Protein AF-A0A3Q9IXB3-F1 (afdb_monomer_lite)

Radius of gyration: 23.39 Å; chains: 1; bounding box: 31×71×44 Å

Secondary structure (DSSP, 8-state):
-HHHHHHHHHHHHHHHHHHHHHHHHHSTT-------GGG-HHHHHTT---HHHHHHHHHHTPPP-------

Sequence (71 aa):
MIGIYFIIIVVLIGLAFIGLGISTFFSKKKKFPDTHIGKNKAMKERGISCAATTDRQERENYKPIEIKKTE

Foldseek 3Di:
DVVVVVVVVVVVVVVVVVVQVCCCCPPPVNDRPPPDLCPDPVSVVVVNHDPVVVVVVCVVVDDDDPDPPDD

Organism: NCBI:txid2093856

Structure (mmCIF, N/CA/C/O backbone):
data_AF-A0A3Q9IXB3-F1
#
_entry.id   AF-A0A3Q9IXB3-F1
#
loop_
_atom_site.group_PDB
_atom_site.id
_atom_site.type_symbol
_atom_site.label_atom_id
_atom_site.label_alt_id
_atom_site.label_comp_id
_atom_site.label_asym_id
_atom_site.label_entity_id
_atom_site.label_seq_id
_atom_site.pdbx_PDB_ins_code
_atom_site.Cartn_x
_atom_site.Cartn_y
_atom_site.Cartn_z
_atom_site.occupancy
_atom_site.B_iso_or_equiv
_atom_site.auth_seq_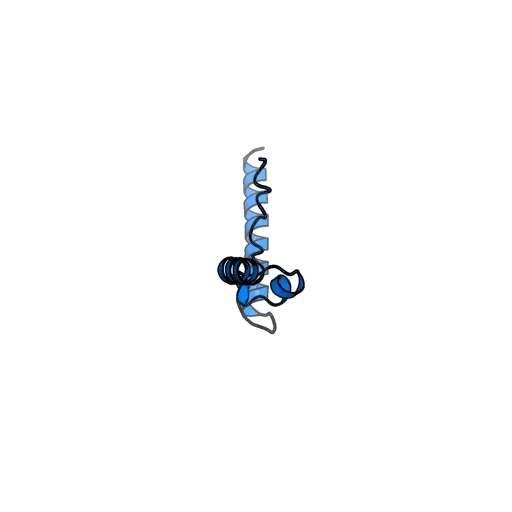id
_atom_site.auth_comp_id
_atom_site.auth_asym_id
_atom_site.auth_atom_id
_atom_site.pdbx_PDB_model_num
ATOM 1 N N . MET A 1 1 ? 18.339 -6.978 -29.064 1.00 70.19 1 MET A N 1
ATOM 2 C CA . MET A 1 1 ? 18.321 -6.042 -27.916 1.00 70.19 1 MET A CA 1
ATOM 3 C C . MET A 1 1 ? 16.918 -5.899 -27.327 1.00 70.19 1 MET A C 1
ATOM 5 O O . MET A 1 1 ? 16.732 -6.346 -26.209 1.00 70.19 1 MET A O 1
ATOM 9 N N . ILE A 1 2 ? 15.910 -5.402 -28.062 1.00 83.81 2 ILE A N 1
ATOM 10 C CA . ILE A 1 2 ? 14.558 -5.130 -27.513 1.00 83.81 2 ILE A CA 1
ATOM 11 C C . ILE A 1 2 ? 13.818 -6.358 -26.929 1.00 83.81 2 ILE A C 1
ATOM 13 O O . ILE A 1 2 ? 13.172 -6.253 -25.892 1.00 83.81 2 ILE A O 1
ATOM 17 N N . GLY A 1 3 ? 13.961 -7.543 -27.538 1.00 86.88 3 GLY A N 1
ATOM 18 C CA . GLY A 1 3 ? 13.248 -8.755 -27.105 1.00 86.88 3 GLY A CA 1
ATOM 19 C C . GLY A 1 3 ? 13.691 -9.308 -25.746 1.00 86.88 3 GLY A C 1
ATOM 20 O O . GLY A 1 3 ? 12.864 -9.805 -24.990 1.00 86.88 3 GLY A O 1
ATOM 21 N N . ILE A 1 4 ? 14.973 -9.166 -25.389 1.00 93.25 4 ILE A N 1
ATOM 22 C CA . ILE A 1 4 ? 15.482 -9.608 -24.080 1.00 93.25 4 ILE A CA 1
ATOM 23 C C . ILE A 1 4 ? 14.889 -8.743 -22.964 1.00 93.25 4 ILE 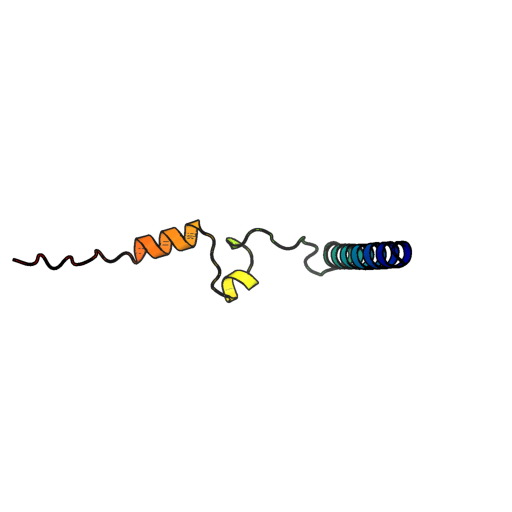A C 1
ATOM 25 O O . ILE A 1 4 ? 14.448 -9.275 -21.949 1.00 93.25 4 ILE A O 1
ATOM 29 N N . TYR A 1 5 ? 14.795 -7.426 -23.172 1.00 93.19 5 TYR A N 1
ATOM 30 C CA . TYR A 1 5 ? 14.159 -6.529 -22.205 1.00 93.19 5 TYR A CA 1
ATOM 31 C C . TYR A 1 5 ? 12.689 -6.887 -21.972 1.00 93.19 5 TYR A C 1
ATOM 33 O O . TYR A 1 5 ? 12.246 -6.904 -20.827 1.00 93.19 5 TYR A O 1
ATOM 41 N N . PHE A 1 6 ? 11.953 -7.243 -23.029 1.00 94.62 6 PHE A N 1
ATOM 42 C CA . PHE A 1 6 ? 10.560 -7.674 -22.899 1.00 94.62 6 PHE A CA 1
ATOM 43 C C . PHE A 1 6 ? 10.425 -8.924 -22.017 1.00 94.62 6 PHE A C 1
ATOM 45 O O . PHE A 1 6 ? 9.597 -8.950 -21.108 1.00 94.62 6 PHE A O 1
ATOM 52 N N . ILE A 1 7 ? 11.285 -9.927 -22.219 1.00 95.75 7 ILE A N 1
ATOM 53 C CA . ILE A 1 7 ? 11.281 -11.150 -21.403 1.00 95.75 7 ILE A CA 1
ATOM 54 C C . ILE A 1 7 ? 11.606 -10.836 -19.939 1.00 95.75 7 ILE A C 1
ATOM 56 O O . ILE A 1 7 ? 10.909 -11.313 -19.045 1.00 95.75 7 ILE A O 1
ATOM 60 N N . ILE A 1 8 ? 12.614 -9.999 -19.680 1.00 96.06 8 ILE A N 1
ATOM 61 C CA . ILE A 1 8 ? 12.987 -9.601 -18.313 1.00 96.06 8 ILE A CA 1
ATOM 62 C C . ILE A 1 8 ? 11.808 -8.920 -17.602 1.00 96.06 8 ILE A C 1
ATOM 64 O O . ILE A 1 8 ? 11.508 -9.253 -16.456 1.00 96.06 8 ILE A O 1
ATOM 68 N N . ILE A 1 9 ? 11.103 -8.011 -18.283 1.00 96.44 9 ILE A N 1
ATOM 69 C CA . ILE A 1 9 ? 9.934 -7.314 -17.724 1.00 96.44 9 ILE A CA 1
ATOM 70 C C . ILE A 1 9 ? 8.820 -8.307 -17.382 1.00 96.44 9 ILE A C 1
ATOM 72 O O . ILE A 1 9 ? 8.288 -8.270 -16.273 1.00 96.44 9 ILE A O 1
ATOM 76 N N . VAL A 1 10 ? 8.489 -9.221 -18.298 1.00 96.56 10 VAL A N 1
ATOM 77 C CA . VAL A 1 10 ? 7.440 -10.228 -18.074 1.00 96.56 10 VAL A CA 1
ATOM 78 C C . VAL A 1 10 ? 7.782 -11.129 -16.887 1.00 96.56 10 VAL A C 1
ATOM 80 O O . VAL A 1 10 ? 6.915 -11.393 -16.055 1.00 96.56 10 VAL A O 1
ATOM 83 N N . VAL A 1 11 ? 9.042 -11.554 -16.757 1.00 97.31 11 VAL A N 1
ATOM 84 C CA . VAL A 1 11 ? 9.497 -12.381 -15.628 1.00 97.31 11 VAL A CA 1
ATOM 85 C C . VAL A 1 11 ? 9.379 -11.630 -14.300 1.00 97.31 11 VAL A C 1
ATOM 87 O O . VAL A 1 11 ? 8.867 -12.190 -13.329 1.00 97.31 11 VAL A O 1
ATOM 90 N N . LEU A 1 12 ? 9.793 -10.361 -14.246 1.00 96.81 12 LEU A N 1
ATOM 91 C CA . LEU A 1 12 ? 9.682 -9.542 -13.033 1.00 96.81 12 LEU A CA 1
ATOM 92 C C . LEU A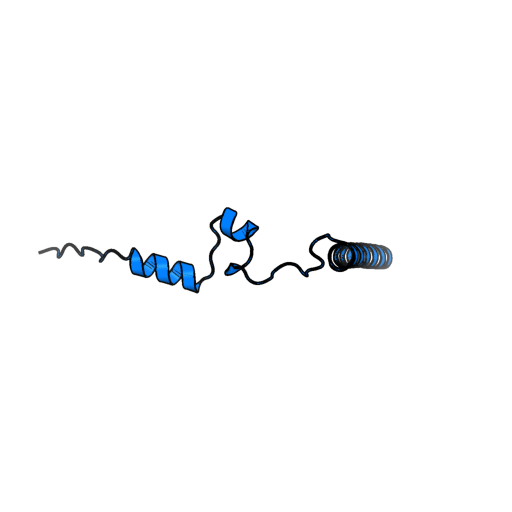 1 12 ? 8.224 -9.324 -12.617 1.00 96.81 12 LEU A C 1
ATOM 94 O O . LEU A 1 12 ? 7.885 -9.475 -11.442 1.00 96.81 12 LEU A O 1
ATOM 98 N N . ILE A 1 13 ? 7.355 -9.015 -13.581 1.00 97.31 13 ILE A N 1
ATOM 99 C CA . ILE A 1 13 ? 5.919 -8.856 -13.336 1.00 97.31 13 ILE A CA 1
ATOM 100 C C . ILE A 1 13 ? 5.318 -10.179 -12.843 1.00 97.31 13 ILE A C 1
ATOM 102 O O . ILE A 1 13 ? 4.597 -10.193 -11.844 1.00 97.31 13 ILE A O 1
ATOM 106 N N . GLY A 1 14 ? 5.658 -11.299 -13.487 1.00 96.81 14 GLY A N 1
ATOM 107 C CA . GLY A 1 14 ? 5.214 -12.632 -13.079 1.00 96.81 14 GLY A CA 1
ATOM 108 C C . GLY A 1 14 ? 5.612 -12.970 -11.641 1.00 96.81 14 GLY A C 1
ATOM 109 O O . GLY A 1 14 ? 4.767 -13.393 -10.853 1.00 96.81 14 GLY A O 1
ATOM 110 N N . LEU A 1 15 ? 6.867 -12.710 -11.260 1.00 96.94 15 LEU A N 1
ATOM 111 C CA . LEU A 1 15 ? 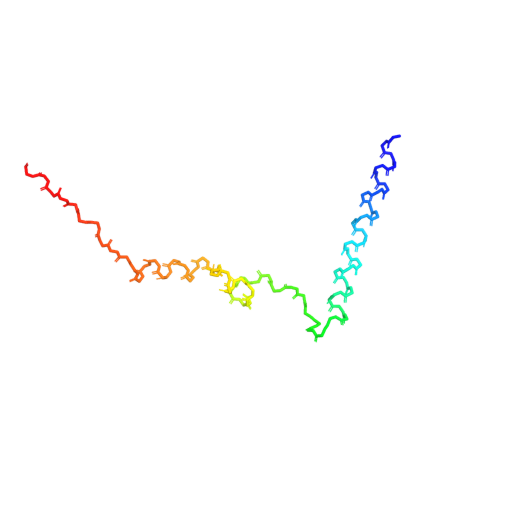7.358 -12.910 -9.891 1.00 96.94 15 LEU A CA 1
ATOM 112 C C . LEU A 1 15 ? 6.604 -12.054 -8.864 1.00 96.94 15 LEU A C 1
ATOM 114 O O . LEU A 1 15 ? 6.253 -12.555 -7.793 1.00 96.94 15 LEU A O 1
ATOM 118 N N . ALA A 1 16 ? 6.305 -10.795 -9.191 1.00 94.62 16 ALA A N 1
ATOM 119 C CA . ALA A 1 16 ? 5.531 -9.917 -8.316 1.00 94.62 16 ALA A CA 1
ATOM 120 C C . ALA A 1 16 ? 4.111 -10.459 -8.075 1.00 94.62 16 ALA A C 1
ATOM 122 O O . ALA A 1 16 ? 3.655 -10.513 -6.929 1.00 94.62 16 ALA A O 1
ATOM 123 N N . PHE A 1 17 ? 3.432 -10.927 -9.128 1.00 93.38 17 PHE A N 1
ATOM 124 C CA . PHE A 1 17 ? 2.097 -11.519 -9.002 1.00 93.38 17 PHE A CA 1
ATOM 125 C C . PHE A 1 17 ? 2.105 -12.847 -8.243 1.00 93.38 17 PHE A C 1
ATOM 127 O O . PHE A 1 17 ? 1.206 -13.083 -7.435 1.00 93.38 17 PHE A O 1
ATOM 134 N N . ILE A 1 18 ? 3.125 -13.689 -8.435 1.00 94.12 18 ILE A N 1
ATOM 135 C CA . ILE A 1 18 ? 3.285 -14.929 -7.662 1.00 94.12 18 ILE A CA 1
ATOM 136 C C . ILE A 1 18 ? 3.468 -14.608 -6.173 1.00 94.12 18 ILE A C 1
ATOM 138 O O . ILE A 1 18 ? 2.780 -15.190 -5.335 1.00 94.12 18 ILE A O 1
ATOM 142 N N . GLY A 1 19 ? 4.330 -13.647 -5.827 1.00 90.44 19 GLY A N 1
ATOM 143 C CA . GLY A 1 19 ? 4.524 -13.215 -4.438 1.00 90.44 19 GLY A CA 1
ATOM 144 C C . GLY A 1 19 ? 3.248 -12.641 -3.808 1.00 90.44 19 GLY A C 1
ATOM 145 O O . GLY A 1 19 ? 2.902 -12.968 -2.666 1.00 90.44 19 GLY A O 1
ATOM 146 N N . LEU A 1 20 ? 2.492 -11.841 -4.566 1.00 88.31 20 LEU A N 1
ATOM 147 C CA . LEU A 1 20 ? 1.189 -11.329 -4.134 1.00 88.31 20 LEU A CA 1
ATOM 148 C C . LEU A 1 20 ? 0.171 -12.464 -3.929 1.00 88.31 20 LEU A C 1
ATOM 150 O O . LEU A 1 20 ? -0.548 -12.475 -2.930 1.00 88.31 20 LEU A O 1
ATOM 154 N N . GLY A 1 21 ? 0.145 -13.451 -4.825 1.00 89.19 21 GLY A N 1
ATOM 155 C CA . GLY A 1 21 ? -0.694 -14.642 -4.706 1.00 89.19 21 GLY A CA 1
ATOM 156 C C . GLY A 1 21 ? -0.355 -15.453 -3.458 1.00 89.19 21 GLY A C 1
ATOM 157 O O . GLY A 1 21 ? -1.232 -15.706 -2.633 1.00 89.19 21 GLY A O 1
ATOM 158 N N . ILE A 1 22 ? 0.923 -15.789 -3.252 1.00 89.88 22 ILE A N 1
ATOM 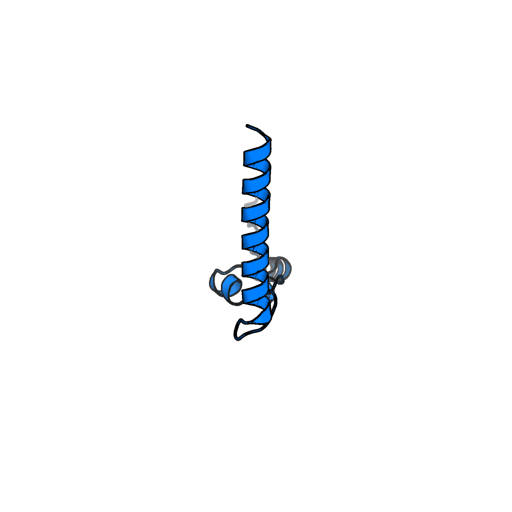159 C CA . ILE A 1 22 ? 1.366 -16.556 -2.079 1.00 89.88 22 ILE A CA 1
ATOM 160 C C . ILE A 1 22 ? 1.016 -15.810 -0.789 1.00 89.88 22 ILE A C 1
ATOM 162 O O . ILE A 1 22 ? 0.442 -16.393 0.131 1.00 89.88 22 ILE A O 1
ATOM 166 N N . SER A 1 23 ? 1.298 -14.507 -0.726 1.00 85.56 23 SER A N 1
ATOM 167 C CA . SER A 1 23 ? 0.958 -13.701 0.447 1.00 85.56 23 SER A CA 1
ATOM 168 C C . SER A 1 23 ? -0.554 -13.581 0.661 1.00 85.56 23 SER A C 1
ATOM 170 O O . SER A 1 23 ? -0.994 -13.545 1.806 1.00 85.56 23 SER A O 1
ATOM 172 N N . THR A 1 24 ? -1.375 -13.603 -0.385 1.00 84.75 24 THR A N 1
ATOM 173 C CA . THR A 1 24 ? -2.835 -13.544 -0.234 1.00 84.75 24 THR A CA 1
ATOM 174 C C . THR A 1 24 ? -3.422 -14.891 0.203 1.00 84.75 24 THR A C 1
ATOM 176 O O . THR A 1 24 ? -4.251 -14.922 1.111 1.00 84.75 24 THR A O 1
ATOM 179 N N . PHE A 1 25 ? -2.979 -16.010 -0.380 1.00 84.56 25 PHE A N 1
ATOM 180 C CA . PHE A 1 25 ? -3.544 -17.340 -0.106 1.00 84.56 25 PHE A CA 1
ATOM 181 C C . PHE A 1 25 ? -2.939 -18.034 1.126 1.00 84.56 25 PHE A C 1
ATOM 183 O O . PHE A 1 25 ? -3.660 -18.707 1.869 1.00 84.56 25 PHE A O 1
ATOM 190 N N . PHE A 1 26 ? -1.637 -17.859 1.374 1.00 83.31 26 PHE A N 1
ATOM 191 C CA . PHE A 1 26 ? -0.899 -18.583 2.419 1.00 83.31 26 PHE A CA 1
ATOM 192 C C . PHE A 1 26 ? -0.510 -17.729 3.635 1.00 83.31 26 PHE A C 1
ATOM 194 O O . PHE A 1 26 ? -0.089 -18.289 4.647 1.00 83.31 26 PHE A O 1
ATOM 201 N N . SER A 1 27 ? -0.673 -16.397 3.616 1.00 77.75 27 SER A N 1
ATOM 202 C CA . SER A 1 27 ? -0.421 -15.608 4.835 1.00 77.75 27 SER A CA 1
ATOM 203 C C . SER A 1 27 ? -1.442 -15.922 5.921 1.00 77.75 27 SER A C 1
ATOM 205 O O . SER A 1 27 ? -2.624 -16.106 5.647 1.00 77.75 27 SER A O 1
ATOM 207 N N . LYS A 1 28 ? -1.016 -15.849 7.188 1.00 71.69 28 LYS A N 1
ATOM 208 C CA . LYS A 1 28 ? -1.866 -16.088 8.374 1.00 71.69 28 LYS A CA 1
ATOM 209 C C . LYS A 1 28 ? -3.175 -15.291 8.380 1.00 71.69 28 LYS A C 1
ATOM 211 O O . LYS A 1 28 ? -4.154 -15.728 8.971 1.00 71.69 28 LYS A O 1
ATOM 216 N N . LYS A 1 29 ? -3.185 -14.115 7.744 1.00 70.69 29 LYS A N 1
ATOM 217 C CA . LYS A 1 29 ? -4.361 -13.243 7.665 1.00 70.69 29 LYS A CA 1
ATOM 218 C C . LYS A 1 29 ? -5.264 -13.521 6.461 1.00 70.69 29 LYS A C 1
ATOM 220 O O . LYS A 1 29 ? -6.388 -13.037 6.495 1.00 70.69 29 LYS A O 1
ATOM 225 N N . LYS A 1 30 ? -4.791 -14.263 5.444 1.00 69.44 30 LYS A N 1
ATOM 226 C CA . LYS A 1 30 ? -5.488 -14.603 4.183 1.00 69.44 30 LYS A CA 1
ATOM 227 C C . LYS A 1 30 ? -6.356 -13.470 3.618 1.00 69.44 30 LYS A C 1
ATOM 229 O O . LYS A 1 30 ? -7.481 -13.682 3.177 1.00 69.44 30 LYS A O 1
ATOM 234 N N . LYS A 1 31 ? -5.867 -12.238 3.731 1.00 74.69 31 LYS A N 1
ATOM 235 C CA . LYS A 1 31 ? -6.586 -11.025 3.357 1.00 74.69 31 LYS A CA 1
ATOM 236 C C . LYS A 1 31 ? -5.723 -10.260 2.384 1.00 74.69 31 LYS A C 1
ATOM 238 O O . LYS A 1 31 ? -4.517 -10.132 2.591 1.00 74.69 31 LYS A O 1
ATOM 243 N N . PHE A 1 32 ? -6.374 -9.759 1.346 1.00 78.75 32 PHE A N 1
ATOM 244 C CA . PHE A 1 32 ? -5.775 -8.781 0.460 1.00 78.75 32 PHE A CA 1
ATOM 245 C C . PHE A 1 32 ? -5.357 -7.550 1.287 1.00 78.75 32 PHE A C 1
ATOM 247 O O . PHE A 1 32 ? -6.039 -7.246 2.275 1.00 78.75 32 PHE A O 1
ATOM 254 N N . PRO A 1 33 ? -4.246 -6.868 0.954 1.00 74.62 33 PRO A N 1
ATOM 255 C CA . PRO A 1 33 ? -3.841 -5.655 1.656 1.00 74.62 33 PRO A CA 1
ATOM 256 C C . PRO A 1 33 ? -5.002 -4.659 1.744 1.00 74.62 33 PRO A C 1
ATOM 258 O O . PRO A 1 33 ? -5.669 -4.380 0.747 1.00 74.62 33 PRO A O 1
ATOM 261 N N . ASP A 1 34 ? -5.243 -4.131 2.946 1.00 76.56 34 ASP A N 1
ATOM 262 C CA . ASP A 1 34 ? -6.313 -3.166 3.186 1.00 76.56 34 ASP A CA 1
ATOM 263 C C . ASP A 1 34 ? -6.028 -1.872 2.405 1.00 76.56 34 ASP A C 1
ATOM 265 O O . ASP A 1 34 ? -5.150 -1.085 2.767 1.00 76.56 34 ASP A O 1
ATOM 269 N N . THR A 1 35 ? -6.795 -1.635 1.340 1.00 78.56 35 THR A N 1
ATOM 270 C CA . THR A 1 35 ? -6.713 -0.417 0.512 1.00 78.56 35 THR A CA 1
ATOM 271 C C . THR A 1 35 ? -7.361 0.795 1.183 1.00 78.56 35 THR A C 1
ATOM 273 O O . THR A 1 35 ? -7.130 1.936 0.786 1.00 78.56 35 THR A O 1
ATOM 276 N N . HIS A 1 36 ? -8.142 0.575 2.244 1.00 80.56 36 HIS A N 1
ATOM 277 C CA . HIS A 1 36 ? -8.720 1.644 3.047 1.00 80.56 36 HIS A CA 1
ATOM 278 C C . HIS A 1 36 ? -7.739 2.134 4.114 1.00 80.56 36 HIS A C 1
ATOM 280 O O . HIS A 1 36 ? -7.483 1.456 5.110 1.00 80.56 36 HIS A O 1
ATOM 286 N N . ILE A 1 37 ? -7.284 3.378 3.957 1.00 80.00 37 ILE A N 1
ATOM 287 C CA . ILE A 1 37 ? -6.374 4.073 4.884 1.00 80.00 37 ILE A CA 1
ATOM 288 C C . ILE A 1 37 ? -6.871 4.008 6.336 1.00 80.00 37 ILE A C 1
ATOM 290 O O . ILE A 1 37 ? -6.103 3.679 7.234 1.00 80.00 37 ILE A O 1
ATOM 294 N N . GLY A 1 38 ? -8.169 4.234 6.569 1.00 76.62 38 GLY A N 1
ATOM 295 C CA . GLY A 1 38 ? -8.738 4.285 7.923 1.00 76.62 38 GLY A CA 1
ATOM 296 C C . GLY A 1 38 ? -8.723 2.957 8.693 1.00 76.62 38 GLY A C 1
ATOM 297 O O . GLY A 1 38 ? -8.762 2.970 9.920 1.00 76.62 38 GLY A O 1
ATOM 298 N N . LYS A 1 39 ? -8.653 1.810 8.003 1.00 75.69 39 LYS A N 1
ATOM 299 C CA . LYS A 1 39 ? -8.614 0.475 8.636 1.00 75.69 39 LYS A CA 1
ATOM 300 C C . LYS A 1 39 ? -7.197 -0.100 8.715 1.00 75.69 39 LYS A C 1
ATOM 302 O O . LYS A 1 39 ? -6.982 -1.112 9.378 1.00 75.69 39 LYS A O 1
ATOM 307 N N . ASN A 1 40 ? -6.224 0.553 8.081 1.00 84.38 40 ASN A N 1
ATOM 308 C CA . ASN A 1 40 ? -4.850 0.084 8.036 1.00 84.38 40 ASN A CA 1
ATOM 309 C C . ASN A 1 40 ? -4.071 0.525 9.289 1.00 84.38 40 ASN A C 1
ATOM 311 O O . ASN A 1 40 ? -3.698 1.690 9.442 1.00 84.38 40 ASN A O 1
ATOM 315 N N . LYS A 1 41 ? -3.770 -0.437 10.171 1.00 82.00 41 LYS A N 1
ATOM 316 C CA . LYS A 1 41 ? -3.017 -0.204 11.416 1.00 82.00 41 LYS A CA 1
ATOM 317 C C . LYS A 1 41 ? -1.638 0.414 11.164 1.00 82.00 41 LYS A C 1
ATOM 319 O O . LYS A 1 41 ? -1.254 1.321 11.891 1.00 82.00 41 LYS A O 1
ATOM 324 N N . ALA A 1 42 ? -0.936 -0.016 10.114 1.00 85.44 42 ALA A N 1
ATOM 325 C CA . ALA A 1 42 ? 0.395 0.497 9.790 1.00 85.44 42 ALA A CA 1
ATOM 326 C C . ALA A 1 42 ? 0.361 1.963 9.322 1.00 85.44 42 ALA A C 1
ATOM 328 O O . ALA A 1 42 ? 1.290 2.718 9.589 1.00 85.44 42 ALA A O 1
ATOM 329 N N . MET A 1 43 ? -0.712 2.386 8.645 1.00 84.81 43 MET A N 1
ATOM 330 C CA . MET A 1 43 ? -0.898 3.790 8.244 1.00 84.81 43 MET A CA 1
ATOM 331 C C . MET A 1 43 ? -1.268 4.657 9.446 1.00 84.81 43 MET A C 1
ATOM 333 O O . MET A 1 43 ? -0.715 5.743 9.608 1.00 84.81 43 MET A O 1
ATOM 337 N N . LYS A 1 44 ? -2.116 4.135 10.342 1.00 84.00 44 LYS A N 1
ATOM 338 C CA . LYS A 1 44 ? -2.459 4.798 11.605 1.00 84.00 44 LYS A CA 1
ATOM 339 C C . LYS A 1 44 ? -1.237 4.996 12.509 1.00 84.00 44 LYS A C 1
ATOM 341 O O . LYS A 1 44 ? -1.083 6.070 13.074 1.00 84.00 44 LYS A O 1
ATOM 346 N N . GLU A 1 45 ? -0.357 3.998 12.619 1.00 86.88 45 GLU A N 1
ATOM 347 C CA . GLU A 1 45 ? 0.904 4.107 13.377 1.00 86.88 45 GLU A CA 1
ATOM 348 C C . GLU A 1 45 ? 1.843 5.184 12.810 1.00 86.88 45 GLU A C 1
ATOM 350 O O . GLU A 1 45 ? 2.603 5.790 13.556 1.00 86.88 45 GLU A O 1
ATOM 355 N N . ARG A 1 46 ? 1.745 5.476 11.508 1.00 87.81 46 ARG A N 1
ATOM 356 C CA . ARG A 1 46 ? 2.475 6.566 10.839 1.00 87.81 46 ARG A CA 1
ATOM 357 C C . ARG A 1 46 ? 1.754 7.920 10.899 1.00 87.81 46 ARG A C 1
ATOM 359 O O . ARG A 1 46 ? 2.206 8.865 10.266 1.00 87.81 46 ARG A O 1
ATOM 366 N N . GLY A 1 47 ? 0.624 8.016 11.604 1.00 85.94 47 GLY A N 1
ATOM 367 C CA . GLY A 1 47 ? -0.185 9.236 11.692 1.00 85.94 47 GLY A CA 1
ATOM 368 C C . GLY A 1 47 ? -0.979 9.571 10.425 1.00 85.94 47 GLY A C 1
ATOM 369 O O . GLY A 1 47 ? -1.552 10.652 10.329 1.00 85.94 47 GLY A O 1
ATOM 370 N N . ILE A 1 48 ? -1.046 8.662 9.448 1.00 85.56 48 ILE A N 1
ATOM 371 C CA . ILE A 1 48 ? -1.765 8.894 8.194 1.00 85.56 48 ILE A CA 1
ATOM 372 C C . ILE A 1 48 ? -3.239 8.535 8.400 1.00 85.56 48 ILE A C 1
ATOM 374 O O . ILE A 1 48 ? -3.587 7.376 8.641 1.00 85.56 48 ILE A O 1
ATOM 378 N N . SER A 1 49 ? -4.105 9.542 8.298 1.00 85.62 49 SER A N 1
ATOM 379 C CA . SER A 1 49 ? -5.555 9.431 8.488 1.00 85.62 49 SER A CA 1
ATOM 380 C C . SER A 1 49 ? -6.318 9.646 7.170 1.00 85.62 49 SER A C 1
ATOM 382 O O . SER A 1 49 ? -5.758 10.132 6.189 1.00 85.62 49 SER A O 1
ATOM 384 N N . CYS A 1 50 ? -7.594 9.244 7.113 1.00 86.88 50 CYS A N 1
ATOM 385 C CA . CYS A 1 50 ? -8.460 9.540 5.966 1.00 86.88 50 CYS A CA 1
ATOM 386 C C . CYS A 1 50 ? -8.648 11.059 5.822 1.00 86.88 50 CYS A C 1
ATOM 388 O O . CYS A 1 50 ? -8.699 11.767 6.825 1.00 86.88 50 CYS A O 1
ATOM 390 N N . ALA A 1 51 ? -8.840 11.551 4.595 1.00 86.31 51 ALA A N 1
ATOM 391 C CA . ALA A 1 51 ? -9.105 12.967 4.335 1.00 86.31 51 ALA A CA 1
ATOM 392 C C . ALA A 1 51 ? -10.246 13.522 5.208 1.00 86.31 51 ALA A C 1
ATOM 394 O O . ALA A 1 51 ? -10.107 14.592 5.783 1.00 86.31 51 ALA A O 1
ATOM 395 N N . ALA A 1 52 ? -11.324 12.753 5.404 1.00 87.56 52 ALA A N 1
ATOM 396 C CA . ALA A 1 52 ? -12.446 13.154 6.257 1.00 87.56 52 ALA A CA 1
ATOM 397 C C . ALA A 1 52 ? -12.078 13.265 7.749 1.00 87.56 52 ALA A C 1
ATOM 399 O O . ALA A 1 52 ? -12.554 14.161 8.441 1.00 87.56 52 ALA A O 1
ATOM 400 N N . THR A 1 53 ? -11.233 12.365 8.267 1.00 87.69 53 THR A N 1
ATOM 401 C CA . THR A 1 53 ? -10.755 12.448 9.658 1.00 87.69 53 THR A CA 1
ATOM 402 C C . THR A 1 53 ? -9.756 13.579 9.849 1.00 87.69 53 THR A C 1
ATOM 404 O O . THR A 1 53 ? -9.741 14.177 10.921 1.00 87.69 53 THR A O 1
ATOM 407 N N . THR A 1 54 ? -8.938 13.881 8.841 1.00 88.56 54 THR A N 1
ATOM 408 C CA . THR A 1 54 ? -8.033 15.036 8.869 1.00 88.56 54 THR A CA 1
ATOM 409 C C . THR A 1 54 ? -8.830 16.341 8.833 1.00 88.56 54 THR A C 1
ATOM 411 O O . THR A 1 54 ? -8.665 17.155 9.734 1.00 88.56 54 THR A O 1
ATOM 414 N N . ASP A 1 55 ? -9.771 16.490 7.893 1.00 90.38 55 ASP A N 1
ATOM 415 C CA . ASP A 1 55 ? -10.644 17.672 7.781 1.00 90.38 55 ASP A CA 1
ATOM 416 C C . ASP A 1 55 ? -11.429 17.925 9.075 1.00 90.38 55 ASP A C 1
ATOM 418 O O . ASP A 1 55 ? -11.486 19.048 9.570 1.00 90.38 55 ASP A O 1
ATOM 422 N N . ARG A 1 56 ? -11.973 16.868 9.694 1.00 90.25 56 ARG A N 1
ATOM 423 C CA . ARG A 1 56 ? -12.653 16.988 10.989 1.00 90.25 56 ARG A CA 1
ATOM 424 C C . ARG A 1 56 ? -11.720 17.491 12.093 1.00 90.25 56 ARG A C 1
ATOM 426 O O . ARG A 1 56 ? -12.112 18.381 12.840 1.00 90.25 56 ARG A O 1
ATOM 433 N N . GLN A 1 57 ? -10.519 16.924 12.214 1.00 89.94 57 GLN A N 1
ATOM 434 C CA . GLN A 1 57 ? -9.546 17.353 13.226 1.00 89.94 57 GLN A CA 1
ATOM 435 C C . GLN A 1 57 ? -9.121 18.806 13.015 1.00 89.94 57 GLN A C 1
ATOM 437 O O . GLN A 1 57 ? -8.957 19.542 13.984 1.00 89.94 57 GLN A O 1
ATOM 442 N N . GLU A 1 58 ? -8.974 19.234 11.765 1.00 90.50 58 GLU A N 1
ATOM 443 C CA . GLU A 1 58 ? -8.597 20.604 11.429 1.00 90.50 58 GLU A CA 1
ATOM 444 C C . GLU A 1 58 ? -9.726 21.598 11.724 1.00 90.50 58 GLU A C 1
ATOM 446 O O . GLU A 1 58 ? -9.465 22.666 12.273 1.00 90.50 58 GLU A O 1
ATOM 451 N N . ARG A 1 59 ? -10.993 21.218 11.492 1.00 90.25 59 ARG A N 1
ATOM 452 C CA . ARG A 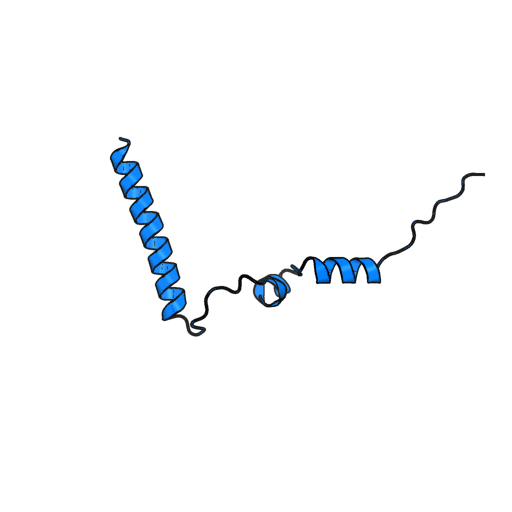1 59 ? -12.160 22.002 11.941 1.00 90.25 59 ARG A CA 1
ATOM 453 C C . ARG A 1 59 ? -12.253 22.102 13.460 1.00 90.25 59 ARG A C 1
ATOM 455 O O . ARG A 1 59 ? -12.553 23.176 13.967 1.00 90.25 59 ARG A O 1
ATOM 462 N N . GLU A 1 60 ? -12.013 21.007 14.181 1.00 91.50 60 GLU A N 1
ATOM 463 C CA . GLU A 1 60 ? -12.020 21.009 15.653 1.00 91.50 60 GLU A CA 1
ATOM 464 C C . GLU A 1 60 ? -10.887 21.880 16.227 1.00 91.50 60 GLU A C 1
ATOM 466 O O . GLU A 1 60 ? -11.069 22.516 17.262 1.00 91.50 60 GLU A O 1
ATOM 471 N N . ASN A 1 61 ? -9.741 21.959 15.541 1.00 90.31 61 ASN A N 1
ATOM 472 C CA . ASN A 1 61 ? -8.594 22.779 15.948 1.00 90.31 61 ASN A CA 1
ATOM 473 C C . ASN A 1 61 ? -8.555 24.172 15.296 1.00 90.31 61 ASN A C 1
ATOM 475 O O . ASN A 1 61 ? -7.576 24.901 15.478 1.00 90.31 61 ASN A O 1
ATOM 479 N N . TYR A 1 62 ? -9.589 24.560 14.545 1.00 89.62 62 TYR A N 1
ATOM 480 C CA . TYR A 1 62 ? -9.607 25.831 13.829 1.00 89.62 62 TYR A CA 1
ATOM 481 C C . TYR A 1 62 ? -9.545 27.005 14.811 1.00 89.62 62 TYR A C 1
ATOM 483 O O . TYR A 1 62 ? -10.423 27.180 15.659 1.00 89.62 62 TYR A O 1
ATOM 491 N N . LYS A 1 63 ? -8.514 27.843 14.671 1.00 86.19 63 LYS A N 1
ATOM 492 C CA . LYS A 1 63 ? -8.424 29.126 15.368 1.00 86.19 63 LYS A CA 1
ATOM 493 C C . LYS A 1 63 ? -8.755 30.247 14.388 1.00 86.19 63 LYS A C 1
ATOM 495 O O . LYS A 1 63 ? -8.152 30.286 13.313 1.00 86.19 63 LYS A O 1
ATOM 500 N N . PRO A 1 64 ? -9.691 31.150 14.730 1.00 82.31 64 PRO A N 1
ATOM 501 C CA . PRO A 1 64 ? -9.974 32.296 13.885 1.00 82.31 64 PRO A CA 1
ATOM 502 C C . PRO A 1 64 ? -8.710 33.143 13.739 1.00 82.31 64 PRO A C 1
ATOM 504 O O . PRO A 1 64 ? -7.940 33.321 14.683 1.00 82.31 64 PRO A O 1
ATOM 507 N N . ILE A 1 65 ? -8.494 33.647 12.530 1.00 81.62 65 ILE A N 1
ATOM 508 C CA . ILE A 1 65 ? -7.363 34.514 12.222 1.00 81.62 65 ILE A CA 1
ATOM 509 C C . ILE A 1 65 ? -7.669 35.880 12.842 1.00 81.62 65 ILE A C 1
ATOM 511 O O . ILE A 1 65 ? -8.631 36.537 12.444 1.00 81.62 65 ILE A O 1
ATOM 515 N N . GLU A 1 66 ? -6.872 36.309 13.820 1.00 78.81 66 GLU A N 1
ATOM 516 C CA . GLU A 1 66 ? -6.979 37.653 14.388 1.00 78.81 66 GLU A CA 1
ATOM 517 C C . GLU A 1 66 ? -6.464 38.670 13.367 1.00 78.81 66 GLU A C 1
ATOM 519 O O . GLU A 1 66 ? -5.268 38.945 13.260 1.00 78.81 66 GLU A O 1
ATOM 524 N N . ILE A 1 67 ? -7.378 39.220 12.569 1.00 82.19 67 ILE A N 1
ATOM 525 C CA . ILE A 1 67 ? -7.057 40.329 11.678 1.00 82.19 67 ILE A CA 1
ATOM 526 C C . ILE A 1 67 ? -6.884 41.559 12.570 1.00 82.19 67 ILE A C 1
ATOM 528 O O . ILE A 1 67 ? -7.868 42.129 13.044 1.00 82.19 67 ILE A O 1
ATOM 532 N N . LYS A 1 68 ? -5.634 41.970 12.821 1.00 71.56 68 LYS A N 1
ATOM 533 C CA . LYS A 1 68 ? -5.357 43.293 13.392 1.00 71.56 68 LYS A CA 1
ATOM 534 C C . LYS A 1 68 ? -5.927 44.323 12.425 1.00 71.56 68 LYS A C 1
ATOM 536 O O . LYS A 1 68 ? -5.361 44.558 11.362 1.00 71.56 68 LYS A O 1
ATOM 541 N N . LYS A 1 69 ? -7.081 44.888 12.775 1.00 65.88 69 LYS A N 1
ATOM 542 C CA . LYS A 1 69 ? -7.653 46.033 12.080 1.00 65.88 69 LYS A CA 1
ATOM 543 C C . LYS A 1 69 ? -6.690 47.194 12.310 1.00 65.88 69 LYS A C 1
ATOM 545 O O . LYS A 1 69 ? -6.654 47.750 13.400 1.00 65.88 69 LYS A O 1
ATOM 550 N N . THR A 1 70 ? -5.838 47.458 11.328 1.00 66.31 70 THR A N 1
ATOM 551 C CA . THR A 1 70 ? -5.012 48.661 11.291 1.00 66.31 70 THR A CA 1
ATOM 552 C C . THR A 1 70 ? -5.966 49.849 11.204 1.00 66.31 70 THR A C 1
ATOM 554 O O . THR A 1 70 ? -6.699 49.968 10.221 1.00 66.31 70 THR A O 1
ATOM 557 N N . GLU A 1 71 ? -6.032 50.623 12.289 1.00 55.41 71 GLU A N 1
ATOM 558 C CA . GLU A 1 71 ? -6.586 51.983 12.317 1.00 55.41 71 GLU A CA 1
ATOM 559 C C . GLU A 1 71 ? -5.731 52.937 11.478 1.00 55.41 71 GLU A C 1
ATOM 561 O O . GLU A 1 71 ? -4.491 52.743 11.441 1.00 55.41 71 GLU A O 1
#

pLDDT: mean 85.04, std 8.7, range [55.41, 97.31]